Protein 6ZGN (pdb70)

Radius of gyration: 13.47 Å; Cα contacts (8 Å, |Δi|>4): 173; chains: 1; bounding box: 35×27×25 Å

Sequence (101 aa):
DYKLQYYLNDYVYAYFTLPQEGDKQQAQVEHLNSFYNFVPDVVRNPSTLLDSQLVTVEGKVATYKVKYKEMMIEKELVTGFNIPFDEKEGKYYVSGLPWFSA

Nearest PDB structur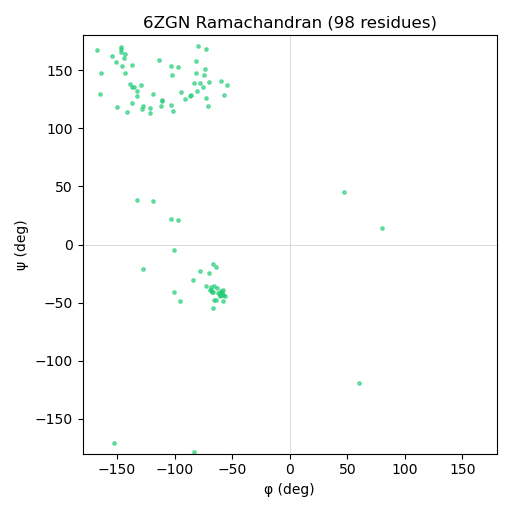es (foldseek):
  6zgn-assembly1_A  TM=1.010E+00  e=5.761E-19  Streptococcus thermophilus
  3kzt-assembly1_B  TM=5.444E-01  e=3.082E-01  Bacteroides thetaiotaomicron VPI-5482
  5kuy-assembly1_G  TM=7.139E-01  e=1.944E+00  synthetic construct
  6d63-assembly5_I  TM=3.353E-01  e=3.471E-01  Pseudomonas sp. ADP
  1kt5-assembly1_A  TM=4.931E-01  e=7.081E-01  Bos taurus

Secondary structure (DSSP, 8-state):
-HHHHHHHHHHHHHHT---SSHHHHHHHHHHHHTTBSS---------EEEEEEEEEEETTEEEEEEEEE----PPEEEEEEEEEEEETTEEEE-S--EEE-

B-factor: mean 37.22, std 15.33, range [16.74, 104.89]

Solvent-accessible surface area: 6685 Å² total; per-residue (Å²): 110,176,113,6,58,163,49,0,67,89,0,0,134,2,34,7,29,13,28,113,83,44,115,119,46,137,65,29,58,115,96,9,30,81,21,19,85,74,131,28,140,199,192,41,82,36,12,57,38,72,65,35,96,41,89,54,60,131,73,117,42,0,29,2,81,0,43,34,73,37,79,187,121,160,118,51,80,18,7,0,11,0,20,16,40,87,113,166,40,149,43,41,0,47,16,96,19,121,103,49,143

Structure (mmCIF, N/CA/C/O backbone):
data_6ZGN
#
_entry.id   6ZGN
#
_cell.length_a   50.162
_cell.length_b   50.162
_cell.length_c   120.883
_cell.angle_alpha   90.000
_cell.angle_beta   90.000
_cell.angle_gamma   90.000
#
_symmetry.space_group_name_H-M   'P 41 21 2'
#
loop_
_entity.id
_entity.type
_entity.pdbx_description
1 polymer 'Putative transfer protein'
2 water water
#
loop_
_atom_site.group_PDB
_atom_site.id
_atom_site.type_symbol
_atom_site.label_atom_id
_atom_site.label_alt_id
_atom_site.label_comp_id
_atom_site.label_asym_id
_atom_site.label_entity_id
_atom_site.label_seq_id
_atom_site.pdbx_PDB_ins_code
_atom_site.Cartn_x
_atom_site.Cartn_y
_atom_site.Cartn_z
_atom_site.occupancy
_atom_site.B_iso_or_equiv
_atom_site.auth_seq_id
_atom_site.auth_comp_id
_atom_site.auth_asym_id
_atom_site.auth_atom_id
_atom_site.pdbx_PDB_model_num
ATOM 1 N N . ASP A 1 29 ? 20.584 3.895 31.816 1.000 42.660 92 ASP A N 1
ATOM 2 C CA . ASP A 1 29 ? 20.643 2.998 30.672 1.000 39.690 92 ASP A CA 1
ATOM 3 C C . ASP A 1 29 ? 19.226 2.650 30.230 1.000 37.380 92 ASP A C 1
ATOM 4 O O . ASP A 1 29 ? 18.423 2.172 31.031 1.000 31.680 92 ASP A O 1
ATOM 13 N N . TYR A 1 30 ? 18.928 2.884 28.948 1.000 29.210 93 TYR A N 1
ATOM 14 C CA . TYR A 1 30 ? 17.565 2.693 28.463 1.000 25.280 93 TYR A CA 1
ATOM 15 C C . TYR A 1 30 ? 17.177 1.218 28.451 1.000 25.450 93 TYR A C 1
ATOM 16 O O . TYR A 1 30 ? 16.031 0.879 28.766 1.000 27.470 93 TYR A O 1
ATOM 34 N N . LYS A 1 31 ? 18.100 0.329 28.067 1.000 21.970 94 LYS A N 1
ATOM 35 C CA . LYS A 1 31 ? 17.757 -1.091 27.998 1.000 23.150 94 LYS A CA 1
ATOM 36 C C . LYS A 1 31 ? 17.366 -1.622 29.373 1.000 23.970 94 LYS A C 1
ATOM 37 O O . LYS A 1 31 ? 16.397 -2.378 29.508 1.000 24.820 94 LYS A O 1
ATOM 56 N N . LEU A 1 32 ? 18.105 -1.218 30.406 1.000 24.310 95 LEU A N 1
ATOM 57 C CA . LEU A 1 32 ? 17.767 -1.615 31.770 1.000 24.090 95 LEU A CA 1
ATOM 58 C C . LEU A 1 32 ? 16.374 -1.136 32.154 1.000 23.580 95 LEU A C 1
ATOM 59 O O . LEU A 1 32 ? 15.601 -1.869 32.787 1.000 23.470 95 LEU A O 1
ATOM 75 N N . GLN A 1 33 ? 16.031 0.094 31.771 1.000 24.930 96 GLN A N 1
ATOM 76 C CA . GLN A 1 33 ? 14.724 0.625 32.133 1.000 24.190 96 GLN A CA 1
ATOM 77 C C . GLN A 1 33 ? 13.611 -0.133 31.434 1.000 23.190 96 GLN A C 1
ATOM 78 O O . GLN A 1 33 ? 12.568 -0.408 32.039 1.000 23.440 96 GLN A O 1
ATOM 92 N N . TYR A 1 34 ? 13.800 -0.467 30.152 1.000 22.330 97 TYR A N 1
ATOM 93 C CA . TYR A 1 34 ? 12.784 -1.257 29.467 1.000 19.840 97 TYR A CA 1
ATOM 94 C C . TYR A 1 34 ? 12.593 -2.585 30.181 1.000 23.740 97 TYR A C 1
ATOM 95 O O . TYR A 1 34 ? 11.460 -3.050 30.356 1.000 20.870 97 TYR A O 1
ATOM 113 N N . TYR A 1 35 ? 13.693 -3.211 30.603 1.000 19.670 98 TYR A N 1
ATOM 114 C CA . TYR A 1 35 ? 13.591 -4.504 31.269 1.000 21.360 98 TYR A CA 1
ATOM 115 C C . TYR A 1 35 ? 12.896 -4.368 32.621 1.000 22.670 98 TYR A C 1
ATOM 116 O O . TYR A 1 35 ? 11.902 -5.049 32.901 1.000 21.920 98 TYR A O 1
ATOM 134 N N . LEU A 1 36 ? 13.404 -3.487 33.480 1.000 20.630 99 LEU A N 1
ATOM 135 C CA . LEU A 1 36 ? 12.852 -3.394 34.828 1.000 23.910 99 LEU A CA 1
ATOM 136 C C . LEU A 1 36 ? 11.445 -2.800 34.837 1.000 23.070 99 LEU A C 1
ATOM 137 O O . LEU A 1 36 ? 10.668 -3.059 35.767 1.000 22.060 99 LEU A O 1
ATOM 153 N N . ASN A 1 37 ? 11.094 -2.007 33.823 1.000 21.200 100 ASN A N 1
ATOM 154 C CA . ASN A 1 37 ? 9.722 -1.513 33.733 1.000 23.380 100 ASN A CA 1
ATOM 155 C C . ASN A 1 37 ? 8.732 -2.671 33.682 1.000 22.320 100 ASN A C 1
ATOM 156 O O . ASN A 1 37 ? 7.665 -2.615 34.307 1.000 24.750 100 ASN A O 1
ATOM 167 N N . ASP A 1 38 ? 9.079 -3.740 32.960 1.000 20.900 101 ASP A N 1
ATOM 168 C CA . ASP A 1 38 ? 8.204 -4.905 32.895 1.000 23.140 101 ASP A CA 1
ATOM 169 C C . ASP A 1 38 ? 8.122 -5.594 34.251 1.000 22.640 101 ASP A C 1
ATOM 170 O O . ASP A 1 38 ? 7.053 -6.073 34.651 1.000 21.740 101 ASP A O 1
ATOM 179 N N . TYR A 1 39 ? 9.257 -5.691 34.949 1.000 19.890 102 TYR A N 1
ATOM 180 C CA . TYR A 1 39 ? 9.266 -6.304 36.270 1.000 17.800 102 TYR A CA 1
ATOM 181 C C . TYR A 1 39 ? 8.425 -5.497 37.247 1.000 19.310 102 TYR A C 1
ATOM 182 O O . TYR A 1 39 ? 7.620 -6.054 38.002 1.000 23.090 102 TYR A O 1
ATOM 200 N N . VAL A 1 40 ? 8.627 -4.179 37.271 1.000 20.200 103 VAL A N 1
ATOM 201 C CA . VAL A 1 40 ? 7.868 -3.331 38.185 1.000 21.680 103 VAL A CA 1
ATOM 202 C C . VAL A 1 40 ? 6.377 -3.429 37.888 1.000 22.550 103 VAL A C 1
ATOM 203 O O . VAL A 1 40 ? 5.548 -3.502 38.804 1.000 21.920 103 VAL A O 1
ATOM 216 N N . TYR A 1 41 ? 6.013 -3.431 36.606 1.000 21.040 104 TYR A N 1
ATOM 217 C CA . TYR A 1 41 ? 4.611 -3.587 36.235 1.000 20.560 104 TYR A CA 1
ATOM 218 C C . TYR A 1 41 ? 4.046 -4.888 36.787 1.000 20.380 104 TYR A C 1
ATOM 219 O O . TYR A 1 41 ? 2.980 -4.903 37.413 1.000 24.660 104 TYR A O 1
ATOM 237 N N . ALA A 1 42 ? 4.767 -5.994 36.583 1.000 23.370 105 ALA A N 1
ATOM 238 C CA . ALA A 1 42 ? 4.300 -7.279 37.092 1.000 24.220 105 ALA A CA 1
ATOM 239 C C . ALA 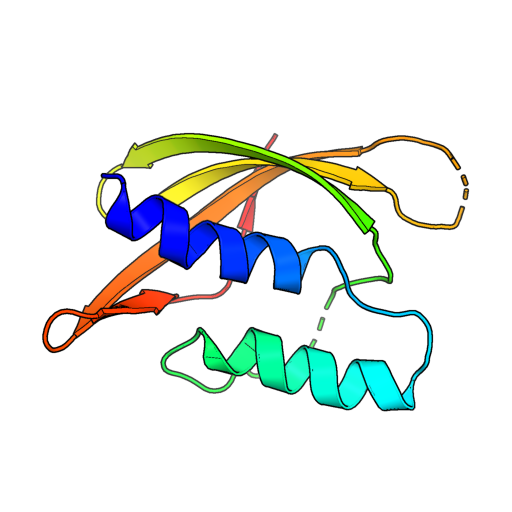A 1 42 ? 4.170 -7.241 38.608 1.000 25.260 105 ALA A C 1
ATOM 240 O O . ALA A 1 42 ? 3.177 -7.713 39.175 1.000 22.280 105 ALA A O 1
ATOM 247 N N . TYR A 1 43 ? 5.164 -6.671 39.286 1.000 20.470 106 TYR A N 1
ATOM 248 C CA . TYR A 1 43 ? 5.149 -6.703 40.741 1.000 21.810 106 TYR A CA 1
ATOM 249 C C . TYR A 1 43 ? 3.911 -6.016 41.293 1.000 22.350 106 TYR A C 1
ATOM 250 O O . TYR A 1 43 ? 3.306 -6.494 42.260 1.000 23.620 106 TYR A O 1
ATOM 268 N N . PHE A 1 44 ? 3.511 -4.900 40.691 1.000 23.760 107 PHE A N 1
ATOM 269 C CA . PHE A 1 44 ? 2.480 -4.048 41.260 1.000 21.400 107 PHE A CA 1
ATOM 270 C C . PHE A 1 44 ? 1.131 -4.208 40.574 1.000 25.510 107 PHE A C 1
ATOM 271 O O . PHE A 1 44 ? 0.278 -3.321 40.683 1.000 26.370 107 PHE A O 1
ATOM 288 N N . THR A 1 45 ? 0.901 -5.335 39.909 1.000 22.030 108 THR A N 1
ATOM 289 C CA . THR A 1 45 ? -0.392 -5.592 39.291 1.000 22.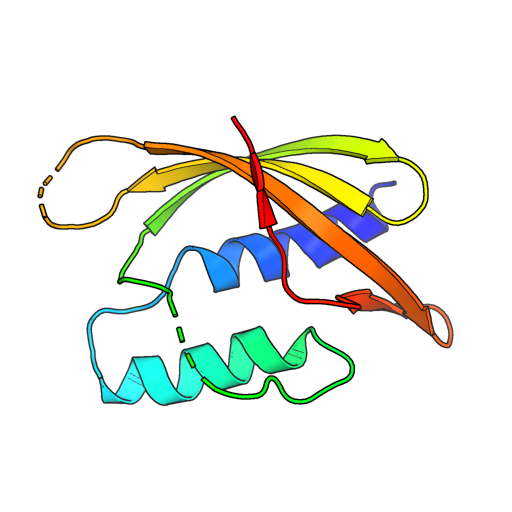010 108 THR A CA 1
ATOM 290 C C . THR A 1 45 ? -0.898 -6.992 39.619 1.000 23.230 108 THR A C 1
ATOM 291 O O . THR A 1 45 ? -1.509 -7.657 38.779 1.000 27.080 108 THR A O 1
ATOM 302 N N . LEU A 1 46 ? -0.685 -7.457 40.845 1.000 23.010 109 LEU A N 1
ATOM 303 C CA . LEU A 1 46 ? -1.282 -8.723 41.254 1.000 20.800 109 LEU A CA 1
ATOM 304 C C . LEU A 1 46 ? -2.799 -8.641 41.088 1.000 21.420 109 LEU A C 1
ATOM 305 O O . LEU A 1 46 ? -3.417 -7.682 41.569 1.000 22.970 109 LEU A O 1
ATOM 321 N N . PRO A 1 47 ? -3.431 -9.601 40.418 1.000 22.070 110 PRO A N 1
ATOM 322 C CA . PRO A 1 47 ? -4.885 -9.546 40.224 1.000 24.230 110 PRO A CA 1
ATOM 323 C C . PRO A 1 47 ? -5.636 -10.021 41.463 1.000 23.200 110 PRO A C 1
ATOM 324 O O . PRO A 1 47 ? -5.063 -10.547 42.414 1.000 22.400 110 PRO A O 1
ATOM 335 N N . GLN A 1 48 ? -6.954 -9.815 41.431 1.000 24.930 111 GLN A N 1
ATOM 336 C CA . GLN A 1 48 ? -7.791 -10.258 42.542 1.000 23.470 111 GLN A CA 1
ATOM 337 C C . GLN A 1 48 ? -8.178 -11.723 42.396 1.000 23.880 111 GLN A C 1
ATOM 338 O O . GLN A 1 48 ? -8.370 -12.419 43.404 1.000 23.360 111 GLN A O 1
ATOM 352 N N . GLU A 1 49 ? -8.294 -12.202 41.161 1.000 24.680 112 GLU A N 1
ATOM 353 C CA . GLU A 1 49 ? -8.766 -13.558 40.917 1.000 23.020 112 GLU A CA 1
ATOM 354 C C . GLU A 1 49 ? -7.698 -14.574 41.296 1.000 25.270 112 GLU A C 1
ATOM 355 O O . GLU A 1 49 ? -6.568 -14.519 40.801 1.000 24.180 112 GLU A O 1
ATOM 367 N N . GLY A 1 50 ? -8.075 -15.522 42.156 1.000 22.280 113 GLY A N 1
ATOM 368 C CA . GLY A 1 50 ? -7.106 -16.477 42.665 1.000 21.520 113 GLY A CA 1
ATOM 369 C C . GLY A 1 50 ? -6.436 -17.285 41.571 1.000 23.320 113 GLY A C 1
ATOM 370 O O . GLY A 1 50 ? -5.232 -17.553 41.638 1.000 24.290 113 GLY A O 1
ATOM 374 N N . ASP A 1 51 ? -7.198 -17.707 40.559 1.000 23.990 114 ASP A N 1
ATOM 375 C CA . ASP A 1 51 ? -6.582 -18.528 39.520 1.000 25.510 114 ASP A CA 1
ATOM 376 C C . ASP A 1 51 ? -5.588 -17.709 38.700 1.000 27.980 114 ASP A C 1
ATOM 377 O O . ASP A 1 51 ? -4.500 -18.198 38.367 1.000 29.410 114 ASP A O 1
ATOM 386 N N . LYS A 1 52 ? -5.916 -16.449 38.406 1.000 22.810 115 LYS A N 1
ATOM 387 C CA . LYS A 1 52 ? -4.964 -15.587 37.711 1.000 22.580 115 LYS A CA 1
ATOM 388 C C . LYS A 1 52 ? -3.747 -15.305 38.582 1.000 24.820 115 LYS A C 1
ATOM 389 O O . LYS A 1 52 ? -2.618 -15.228 38.082 1.000 21.090 115 LYS A O 1
ATOM 408 N N . GLN A 1 53 ? -3.956 -15.172 39.896 1.000 21.720 116 GLN A N 1
ATOM 409 C CA . GLN A 1 53 ? -2.843 -14.894 40.800 1.000 20.900 116 GLN A CA 1
ATOM 410 C C . GLN A 1 53 ? -1.762 -15.966 40.706 1.000 22.760 116 GLN A C 1
ATOM 411 O O . GLN A 1 53 ? -0.562 -15.658 40.725 1.000 24.930 116 GLN A O 1
ATOM 425 N N . GLN A 1 54 ? -2.162 -17.239 40.664 1.000 23.080 117 GLN A N 1
ATOM 426 C CA . GLN A 1 54 ? -1.173 -18.310 40.617 1.000 25.530 117 GLN A CA 1
ATOM 427 C C . GLN A 1 54 ? -0.265 -18.147 39.410 1.000 27.970 117 GLN A C 1
ATOM 428 O O . GLN A 1 54 ? 0.961 -18.279 39.516 1.000 26.160 117 GLN A O 1
ATOM 442 N N . ALA A 1 55 ? -0.857 -17.815 38.262 1.000 22.690 118 ALA A N 1
ATOM 443 C CA . ALA A 1 55 ? -0.084 -17.635 37.037 1.000 23.070 118 ALA A CA 1
ATOM 444 C C . ALA A 1 55 ? 0.725 -16.345 37.076 1.000 22.070 118 ALA A C 1
ATOM 445 O O . ALA A 1 55 ? 1.845 -16.289 36.548 1.000 23.100 118 ALA A O 1
ATOM 452 N N . GLN A 1 56 ? 0.173 -15.292 37.677 1.000 20.880 119 GLN A N 1
ATOM 453 C CA . GLN A 1 56 ? 0.878 -14.017 37.710 1.000 19.540 119 GLN A CA 1
ATOM 454 C C . GLN A 1 56 ? 2.114 -14.101 38.594 1.000 22.450 119 GLN A C 1
ATOM 455 O O . GLN A 1 56 ? 3.138 -13.474 38.301 1.000 21.660 119 GLN A O 1
ATOM 469 N N . VAL A 1 57 ? 2.024 -14.847 39.696 1.000 22.610 120 VAL A N 1
ATOM 470 C CA . VAL A 1 57 ? 3.194 -15.096 40.527 1.000 21.480 120 VAL A CA 1
ATOM 471 C C . VAL A 1 57 ? 4.265 -15.815 39.720 1.000 20.120 120 VAL A C 1
ATOM 472 O O . VAL A 1 57 ? 5.453 -15.475 39.792 1.000 23.720 120 VAL A O 1
ATOM 485 N N . GLU A 1 58 ? 3.860 -16.815 38.933 1.000 21.010 121 GLU A N 1
ATOM 486 C CA . GLU A 1 58 ? 4.823 -17.525 38.099 1.000 21.750 121 GLU A CA 1
ATOM 487 C C . GLU A 1 58 ? 5.451 -16.587 37.076 1.000 21.120 121 GLU A C 1
ATOM 488 O O . GLU A 1 58 ? 6.649 -16.689 36.778 1.000 21.680 121 GLU A O 1
ATOM 500 N N . HIS A 1 59 ? 4.661 -15.653 36.539 1.000 21.060 122 HIS A N 1
ATOM 501 C CA . HIS A 1 59 ? 5.204 -14.688 35.588 1.000 21.840 122 HIS A CA 1
ATOM 502 C C . HIS A 1 59 ? 6.214 -13.765 36.258 1.000 22.410 122 HIS A C 1
ATOM 503 O O . HIS A 1 59 ? 7.312 -13.533 35.734 1.000 19.210 122 HIS A O 1
ATOM 518 N N . LEU A 1 60 ? 5.855 -13.213 37.417 1.000 19.210 123 LEU A N 1
ATOM 519 C CA . LEU A 1 60 ? 6.811 -12.392 38.149 1.000 18.000 123 LEU A CA 1
ATOM 520 C C . LEU A 1 60 ? 8.089 -13.177 38.425 1.000 20.360 123 LEU A C 1
ATOM 521 O O . LEU A 1 60 ? 9.200 -12.655 38.266 1.000 19.540 123 LEU A O 1
ATOM 537 N N . ASN A 1 61 ? 7.948 -14.431 38.851 1.000 20.510 124 ASN A N 1
ATOM 538 C CA . ASN A 1 61 ? 9.117 -15.239 39.176 1.000 24.700 124 ASN A CA 1
ATOM 539 C C . ASN A 1 61 ? 9.998 -15.502 37.963 1.000 24.460 124 ASN A C 1
ATOM 540 O O . ASN A 1 61 ? 11.180 -15.826 38.130 1.000 25.020 124 ASN A O 1
ATOM 551 N N . SER A 1 62 ? 9.460 -15.356 36.751 1.000 21.300 125 SER A N 1
ATOM 552 C CA . SER A 1 62 ? 10.260 -15.594 35.556 1.000 20.610 125 SER A CA 1
ATOM 553 C C . SER A 1 62 ? 11.372 -14.565 35.397 1.000 20.570 125 SER A C 1
ATOM 554 O O . SER A 1 62 ? 12.322 -14.809 34.646 1.000 23.740 125 SER A O 1
ATOM 562 N N . PHE A 1 63 ? 11.284 -13.431 36.098 1.000 20.660 126 PHE A N 1
ATOM 563 C CA . PHE A 1 63 ? 12.326 -12.412 36.018 1.000 21.380 126 PHE A CA 1
ATOM 564 C C . PHE A 1 63 ? 13.551 -12.765 36.854 1.000 24.630 126 PHE A C 1
ATOM 565 O O . PHE A 1 63 ? 14.649 -12.281 36.548 1.000 22.510 126 PHE A O 1
ATOM 582 N N . TYR A 1 64 ? 13.391 -13.615 37.871 1.000 18.820 127 TYR A N 1
ATOM 583 C CA . TYR A 1 64 ? 14.509 -14.034 38.706 1.000 20.920 127 TYR A CA 1
ATOM 584 C C . TYR A 1 64 ? 15.294 -15.148 38.015 1.000 24.270 127 TYR A C 1
ATOM 585 O O . TYR A 1 64 ? 14.776 -15.866 37.158 1.000 25.470 127 TYR A O 1
ATOM 603 N N . ASN A 1 65 ? 16.559 -15.310 38.413 1.000 23.390 128 ASN A N 1
ATOM 604 C CA . ASN A 1 65 ? 17.340 -16.472 38.000 1.000 22.300 128 ASN A CA 1
ATOM 605 C C . ASN A 1 65 ? 17.328 -17.568 39.060 1.000 27.990 128 ASN A C 1
ATOM 606 O O . ASN A 1 65 ? 18.204 -18.442 39.066 1.000 27.330 128 ASN A O 1
ATOM 617 N N . PHE A 1 66 ? 16.337 -17.531 39.946 1.000 24.270 129 PHE A N 1
ATOM 618 C CA . PHE A 1 66 ? 16.115 -18.548 40.958 1.000 25.920 129 PHE A CA 1
ATOM 619 C C . PHE A 1 66 ? 14.613 -18.647 41.169 1.000 31.370 129 PHE A C 1
ATOM 620 O O . PHE A 1 66 ? 13.852 -17.795 40.711 1.000 26.500 129 PHE A O 1
ATOM 637 N N . VAL A 1 67 ? 14.183 -19.687 41.879 1.000 28.040 130 VAL A N 1
ATOM 638 C CA . VAL A 1 67 ? 12.773 -19.884 42.212 1.000 30.090 130 VAL A CA 1
ATOM 639 C C . VAL A 1 67 ? 12.572 -19.437 43.650 1.000 30.510 130 VAL A C 1
ATOM 640 O O . VAL A 1 67 ? 13.128 -20.064 44.568 1.000 35.580 130 VAL A O 1
ATOM 653 N N . PRO A 1 68 ? 11.802 -18.377 43.919 1.000 28.210 131 PRO A N 1
ATOM 654 C CA . PRO A 1 68 ? 11.671 -17.902 45.301 1.000 28.300 131 PRO A CA 1
ATOM 655 C C . PRO A 1 68 ? 11.106 -18.972 46.227 1.000 43.070 131 PRO A C 1
ATOM 656 O O . PRO A 1 68 ? 10.247 -19.765 45.838 1.000 35.050 131 PRO A O 1
ATOM 667 N N . ASP A 1 69 ? 11.661 -19.017 47.442 1.000 32.670 132 ASP A N 1
ATOM 668 C CA . ASP A 1 69 ? 11.109 -19.793 48.547 1.000 39.170 132 ASP A CA 1
ATOM 669 C C . ASP A 1 69 ? 9.972 -19.033 49.197 1.000 43.980 132 ASP A C 1
ATOM 670 O O . ASP A 1 69 ? 10.132 -17.859 49.526 1.000 49.200 132 ASP A O 1
ATOM 679 N N . VAL A 1 70 ? 8.842 -19.701 49.422 1.000 48.200 133 VAL A N 1
ATOM 680 C CA . VAL A 1 70 ? 7.766 -19.088 50.202 1.000 57.870 133 VAL A CA 1
ATOM 681 C C . VAL A 1 70 ? 8.068 -19.296 51.685 1.000 54.820 133 VAL A C 1
ATOM 682 O O . VAL A 1 70 ? 8.437 -18.364 52.399 1.000 61.640 133 VAL A O 1
ATOM 695 N N . VAL A 1 76 ? 4.796 -10.345 51.125 1.000 47.270 139 VAL A N 1
ATOM 696 C CA . VAL A 1 76 ? 3.711 -10.997 50.394 1.000 31.310 139 VAL A CA 1
ATOM 697 C C . VAL A 1 76 ? 2.920 -9.924 49.650 1.000 30.310 139 VAL A C 1
ATOM 698 O O . VAL A 1 76 ? 2.515 -8.926 50.254 1.000 32.940 139 VAL A O 1
ATOM 711 N N . ARG A 1 77 ? 2.684 -10.120 48.354 1.000 28.790 140 ARG A N 1
ATOM 712 C CA . ARG A 1 77 ? 2.003 -9.111 47.554 1.000 23.870 140 ARG A CA 1
ATOM 713 C C . ARG A 1 77 ? 0.490 -9.191 47.734 1.000 25.440 140 ARG A C 1
ATOM 714 O O . ARG A 1 77 ? -0.074 -10.266 47.956 1.000 24.180 140 ARG A O 1
ATOM 735 N N . ASN A 1 78 ? -0.159 -8.030 47.655 1.000 22.910 141 ASN A N 1
ATOM 736 C CA . ASN A 1 78 ? -1.608 -7.886 47.678 1.000 24.660 141 ASN A CA 1
ATOM 737 C C . ASN A 1 78 ? -2.086 -7.374 46.325 1.000 25.860 141 ASN A C 1
ATOM 738 O O . ASN A 1 78 ? -1.306 -6.781 45.571 1.000 25.140 141 ASN A O 1
ATOM 749 N N . PRO A 1 79 ? -3.361 -7.572 45.986 1.000 23.580 142 PRO A N 1
ATOM 750 C CA . PRO A 1 79 ? -3.863 -7.058 44.701 1.000 21.480 142 PRO A CA 1
ATOM 751 C C . PRO A 1 79 ? -3.598 -5.565 44.574 1.000 24.400 142 PRO A C 1
ATOM 752 O O . PRO A 1 79 ? -3.781 -4.800 45.524 1.000 25.380 142 PRO A O 1
ATOM 763 N N . SER A 1 80 ? -3.152 -5.150 43.388 1.000 24.500 143 SER A N 1
ATOM 764 C CA . SER A 1 80 ? -2.674 -3.789 43.208 1.000 23.810 143 SER A CA 1
ATOM 765 C C . SER A 1 80 ? -2.826 -3.358 41.759 1.000 26.300 143 SER A C 1
ATOM 766 O O . SER A 1 80 ? -2.965 -4.178 40.850 1.000 25.160 143 SER A O 1
ATOM 774 N N . THR A 1 81 ? -2.779 -2.047 41.565 1.000 28.690 144 THR A N 1
ATOM 775 C CA . THR A 1 81 ? -2.688 -1.440 40.250 1.000 31.660 144 THR A CA 1
ATOM 776 C C . THR A 1 81 ? -1.540 -0.443 40.278 1.000 28.510 144 THR A C 1
ATOM 777 O O . THR A 1 81 ? -1.384 0.302 41.251 1.000 33.080 144 THR A O 1
ATOM 788 N N . LEU A 1 82 ? -0.740 -0.436 39.213 1.000 31.560 145 LEU A N 1
ATOM 789 C CA . LEU A 1 82 ? 0.377 0.487 39.089 1.000 27.230 145 LEU A CA 1
ATOM 790 C C . LEU A 1 82 ? -0.121 1.799 38.501 1.000 28.160 145 LEU A C 1
ATOM 791 O O . LEU A 1 82 ? -0.782 1.808 37.458 1.000 31.550 145 LEU A O 1
ATOM 807 N N . LEU A 1 83 ? 0.202 2.900 39.170 1.000 33.090 146 LEU A N 1
ATOM 808 C CA . LEU A 1 83 ? -0.168 4.228 38.708 1.000 32.780 146 LEU A CA 1
ATOM 809 C C . LEU A 1 83 ? 0.975 4.945 38.012 1.000 37.900 146 LEU A C 1
ATOM 810 O O . LEU A 1 83 ? 0.757 5.603 36.990 1.000 39.870 146 LEU A O 1
ATOM 826 N N . ASP A 1 84 ? 2.186 4.830 38.546 1.000 34.560 147 ASP A N 1
ATOM 827 C CA . ASP A 1 84 ? 3.338 5.480 37.947 1.000 36.390 147 ASP A CA 1
ATOM 828 C C . ASP A 1 84 ? 4.598 4.853 38.512 1.000 34.650 147 ASP A C 1
ATOM 829 O O . ASP A 1 84 ? 4.629 4.426 39.668 1.000 31.710 147 ASP A O 1
ATOM 838 N N . SER A 1 85 ? 5.633 4.799 37.681 1.000 34.790 148 SER A N 1
ATOM 839 C CA . SER A 1 85 ? 6.943 4.359 38.127 1.000 34.410 148 SER A CA 1
ATOM 840 C C . SER A 1 85 ? 8.010 5.184 37.427 1.000 37.590 148 SER A C 1
ATOM 841 O O . SER A 1 85 ? 7.851 5.596 36.274 1.000 37.790 148 SER A O 1
ATOM 849 N N . GLN A 1 86 ? 9.111 5.397 38.140 1.000 36.160 149 GLN A N 1
ATOM 850 C CA . GLN A 1 86 ? 10.166 6.310 37.715 1.000 37.150 149 GLN A CA 1
ATOM 851 C C . GLN A 1 86 ? 11.470 5.768 38.271 1.000 36.520 149 GLN A C 1
ATOM 852 O O . GLN A 1 86 ? 11.609 5.620 39.489 1.000 37.450 149 GLN A O 1
ATOM 866 N N . LEU A 1 87 ? 12.395 5.414 37.382 1.000 37.560 150 LEU A N 1
ATOM 867 C CA . LEU A 1 87 ? 13.719 5.009 37.828 1.000 38.310 150 LEU A CA 1
ATOM 868 C C . LEU A 1 87 ? 14.436 6.244 38.348 1.000 44.970 150 LEU A C 1
ATOM 869 O O . LEU A 1 87 ? 14.635 7.212 37.608 1.000 50.400 150 LEU A O 1
ATOM 885 N N . VAL A 1 88 ? 14.813 6.221 39.618 1.000 39.210 151 VAL A N 1
ATOM 886 C CA . VAL A 1 88 ? 15.432 7.369 40.263 1.000 42.810 151 VAL A CA 1
ATOM 887 C C . VAL A 1 88 ? 16.950 7.272 40.239 1.000 50.200 151 VAL A C 1
ATOM 888 O O . VAL A 1 88 ? 17.633 8.231 39.881 1.000 50.780 151 VAL A O 1
ATOM 901 N N . THR A 1 89 ? 17.503 6.128 40.627 1.000 42.790 152 THR A N 1
ATOM 902 C CA . THR A 1 89 ? 18.950 5.987 40.643 1.000 43.150 152 THR A CA 1
ATOM 903 C C . THR A 1 89 ? 19.328 4.534 40.400 1.000 40.140 152 THR A C 1
ATOM 904 O O . THR A 1 89 ? 18.538 3.616 40.633 1.000 36.720 152 THR A O 1
ATOM 915 N N . VAL A 1 90 ? 20.553 4.339 39.922 1.000 36.800 153 VAL A N 1
ATOM 916 C CA . VAL A 1 90 ? 21.168 3.022 39.829 1.000 33.940 153 VAL A CA 1
ATOM 917 C C . VAL A 1 90 ? 22.530 3.121 40.496 1.000 42.120 153 VAL A C 1
ATOM 918 O O . VAL A 1 90 ? 23.381 3.903 40.056 1.000 45.710 153 VAL A O 1
ATOM 931 N N . GLU A 1 91 ? 22.719 2.373 41.578 1.000 37.670 154 GLU A N 1
ATOM 932 C CA . GLU A 1 91 ? 23.984 2.353 42.301 1.000 45.740 154 GLU A CA 1
ATOM 933 C C . GLU A 1 91 ? 24.517 0.930 42.322 1.000 41.120 154 GLU A C 1
ATOM 934 O O . GLU A 1 91 ? 23.886 0.036 42.896 1.000 34.320 154 GLU A O 1
ATOM 946 N N . GLY A 1 92 ? 25.682 0.728 41.713 1.000 40.590 155 GLY A N 1
ATOM 947 C CA . GLY A 1 92 ? 26.181 -0.619 41.508 1.000 45.420 155 GLY A CA 1
ATOM 948 C C . GLY A 1 92 ? 25.189 -1.396 40.672 1.000 41.190 155 GLY A C 1
ATOM 949 O O . GLY A 1 92 ? 24.863 -1.025 39.536 1.000 43.520 155 GLY A O 1
ATOM 953 N N . LYS A 1 93 ? 24.665 -2.470 41.254 1.000 28.550 156 LYS A N 1
ATOM 954 C CA . LYS A 1 93 ? 23.708 -3.341 40.585 1.000 29.400 156 LYS A CA 1
ATOM 955 C C . LYS A 1 93 ? 22.374 -3.358 41.328 1.000 27.700 156 LYS A C 1
ATOM 956 O O . LYS A 1 93 ? 21.719 -4.397 41.437 1.000 29.510 156 LYS A O 1
ATOM 975 N N . VAL A 1 94 ? 21.978 -2.203 41.856 1.000 28.120 157 VAL A N 1
ATOM 976 C CA . VAL A 1 94 ? 20.680 -2.016 42.489 1.000 26.170 157 VAL A CA 1
ATOM 977 C C . VAL A 1 94 ? 20.023 -0.800 41.852 1.000 31.460 157 VAL A C 1
ATOM 978 O O . VAL A 1 94 ? 20.566 0.309 41.909 1.000 31.720 157 VAL A O 1
ATOM 991 N N . ALA A 1 95 ? 18.863 -1.014 41.236 1.000 29.080 158 ALA A N 1
ATOM 992 C CA . ALA A 1 95 ? 18.041 0.043 40.669 1.000 25.280 158 ALA A CA 1
ATOM 993 C C . ALA A 1 95 ? 16.994 0.453 41.696 1.000 25.740 158 ALA A C 1
ATOM 994 O O . ALA A 1 95 ? 16.329 -0.402 42.286 1.000 29.010 158 ALA A O 1
ATOM 1001 N N . THR A 1 96 ? 16.869 1.753 41.925 1.000 27.460 159 THR A N 1
ATOM 1002 C CA . THR A 1 96 ? 15.887 2.279 42.860 1.000 30.540 159 THR A CA 1
AT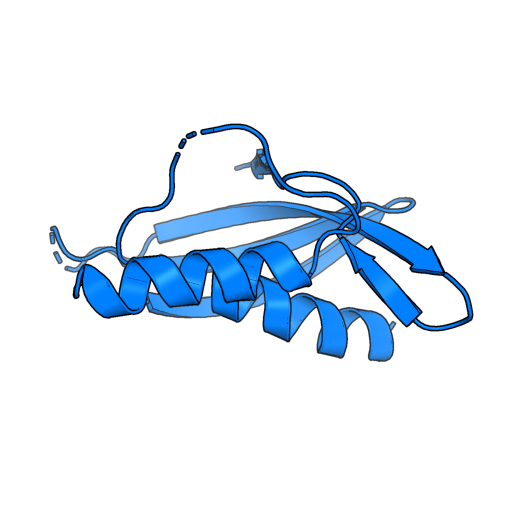OM 1003 C C . THR A 1 96 ? 14.826 3.038 42.077 1.000 30.650 159 THR A C 1
ATOM 1004 O O . THR A 1 96 ? 15.131 4.027 41.399 1.000 30.340 159 THR A O 1
ATOM 1015 N N . TYR A 1 97 ? 13.586 2.571 42.178 1.000 28.300 160 TYR A N 1
ATOM 1016 C CA . TYR A 1 97 ? 12.430 3.203 41.564 1.000 31.260 160 TYR A CA 1
ATOM 1017 C C . TYR A 1 97 ? 11.632 3.956 42.627 1.000 32.410 160 TYR A C 1
ATOM 1018 O O . TYR A 1 97 ? 11.671 3.635 43.819 1.000 28.470 160 TYR A O 1
ATOM 1036 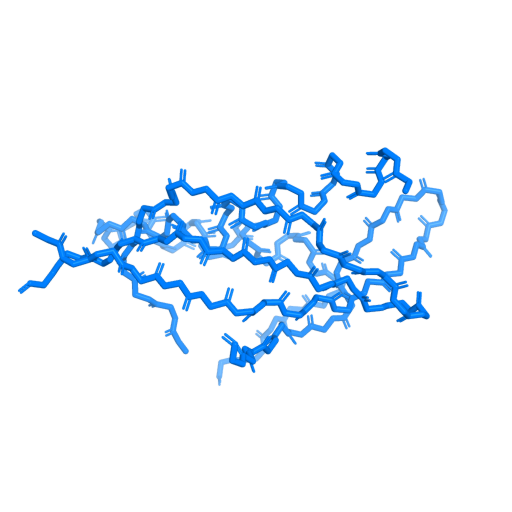N N . LYS A 1 98 ? 10.912 4.979 42.176 1.000 34.260 161 LYS A N 1
ATOM 1037 C CA . LYS A 1 98 ? 9.813 5.576 42.928 1.000 35.980 161 LYS A CA 1
ATOM 1038 C C . LYS A 1 98 ? 8.531 5.058 42.291 1.000 30.940 161 LYS A C 1
ATOM 1039 O O . LYS A 1 98 ? 8.314 5.252 41.090 1.000 33.290 161 LYS A O 1
ATOM 1058 N N . VAL A 1 99 ? 7.707 4.365 43.074 1.000 31.000 162 VAL A N 1
ATOM 1059 C CA . VAL A 1 99 ? 6.524 3.685 42.559 1.000 30.000 162 VAL A CA 1
ATOM 1060 C C . VAL A 1 99 ? 5.289 4.262 43.226 1.000 28.820 162 VAL A C 1
ATOM 1061 O O . VAL A 1 99 ? 5.234 4.374 44.456 1.000 32.150 162 VAL A O 1
ATOM 1074 N N . LYS A 1 100 ? 4.307 4.633 42.412 1.000 33.710 163 LYS A N 1
ATOM 1075 C CA . LYS A 1 100 ? 2.990 5.046 42.873 1.000 31.560 163 LYS A CA 1
ATOM 1076 C C . LYS A 1 100 ? 1.997 3.974 42.452 1.000 29.420 163 LYS A C 1
ATOM 1077 O O . LYS A 1 100 ? 1.932 3.609 41.273 1.000 29.800 163 LYS A O 1
ATOM 1096 N N . TYR A 1 101 ? 1.263 3.439 43.424 1.000 33.940 164 TYR A N 1
ATOM 1097 C CA . TYR A 1 101 ? 0.352 2.332 43.180 1.000 32.560 164 TYR A CA 1
ATOM 1098 C C . TYR A 1 101 ? -0.846 2.494 44.101 1.000 31.810 164 TYR A C 1
ATOM 1099 O O . TYR A 1 101 ? -0.848 3.332 45.006 1.000 38.520 164 TYR A O 1
ATOM 1117 N N . LYS A 1 102 ? -1.876 1.686 43.865 1.000 36.700 165 LYS A N 1
ATOM 1118 C CA . LYS A 1 102 ? -3.029 1.680 44.748 1.000 39.730 165 LYS A CA 1
ATOM 1119 C C . LYS A 1 102 ? -3.468 0.250 44.999 1.000 40.510 165 LYS A C 1
ATOM 1120 O O . LYS A 1 102 ? -3.508 -0.574 44.082 1.000 36.320 165 LYS A O 1
ATOM 1139 N N . GLU A 1 103 ? -3.757 -0.038 46.260 1.000 39.970 166 GLU A N 1
ATOM 1140 C CA . GLU A 1 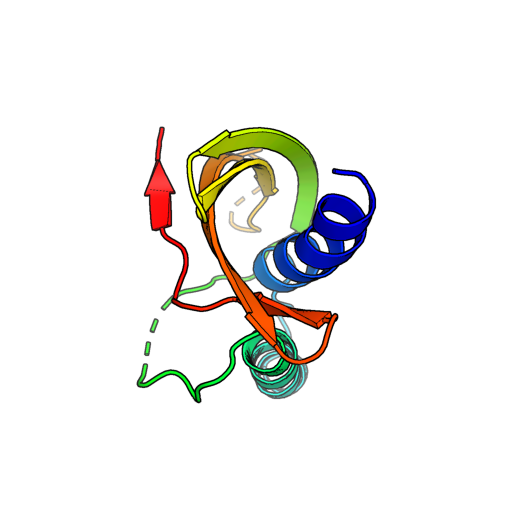103 ? -4.453 -1.248 46.642 1.000 40.740 166 GLU A CA 1
ATOM 1141 C C . GLU A 1 103 ? -5.941 -0.995 46.461 1.000 53.110 166 GLU A C 1
ATOM 1142 O O . GLU A 1 103 ? -6.358 0.071 45.998 1.000 54.920 166 GLU A O 1
ATOM 1154 N N . MET A 1 104 ? -6.759 -1.983 46.796 1.000 42.380 167 MET A N 1
ATOM 1155 C CA A MET A 1 104 ? -8.213 -1.842 46.770 0.450 49.020 167 MET A CA 1
ATOM 1156 C CA B MET A 1 104 ? -8.205 -1.807 46.794 0.550 49.020 167 MET A CA 1
ATOM 1157 C C . MET A 1 104 ? -8.739 -2.213 48.161 1.000 46.370 167 MET A C 1
ATOM 1158 O O . MET A 1 104 ? -9.161 -3.349 48.387 1.000 40.350 167 MET A O 1
ATOM 1185 N N . ILE A 1 105 ? -8.714 -1.260 49.085 1.000 44.710 168 ILE A N 1
ATOM 1186 C CA . ILE A 1 105 ? -9.187 -1.505 50.444 1.000 51.450 168 ILE A CA 1
ATOM 1187 C C . ILE A 1 105 ? -10.202 -0.427 50.808 1.000 54.740 168 ILE A C 1
ATOM 1188 O O . ILE A 1 105 ? -10.852 -0.491 51.852 1.000 53.610 168 ILE A O 1
ATOM 1204 N N . GLU A 1 113 ? -9.974 5.790 46.973 1.000 74.410 176 GLU A N 1
ATOM 1205 C CA . GLU A 1 113 ? -8.849 4.861 47.024 1.000 69.860 176 GLU A CA 1
ATOM 1206 C C . GLU A 1 113 ? -7.547 5.636 47.189 1.000 67.670 176 GLU A C 1
ATOM 1207 O O . GLU A 1 113 ? -7.214 6.487 46.362 1.000 66.220 176 GLU A O 1
ATOM 1219 N N . LYS A 1 114 ? -6.817 5.345 48.263 1.000 62.900 177 LYS A N 1
ATOM 1220 C CA . LYS A 1 114 ? -5.600 6.087 48.547 1.000 58.600 177 LYS A CA 1
ATOM 1221 C C . LYS A 1 114 ? -4.484 5.655 47.609 1.000 59.830 177 LYS A C 1
ATOM 1222 O O . LYS A 1 114 ? -4.277 4.463 47.361 1.000 47.400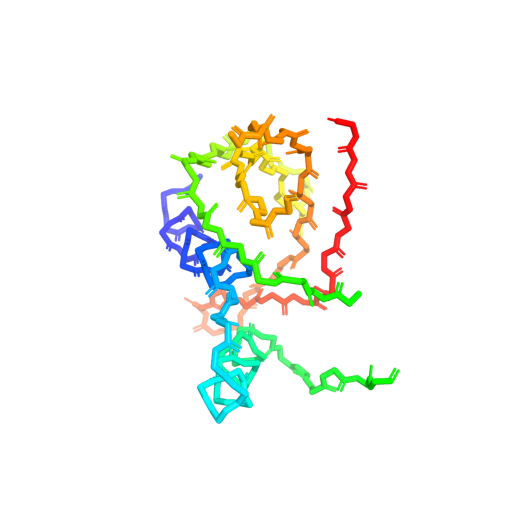 177 LYS A O 1
ATOM 1241 N N . GLU A 1 115 ? -3.768 6.638 47.082 1.000 54.700 178 GLU A N 1
ATOM 1242 C CA . GLU A 1 115 ? -2.580 6.382 46.289 1.000 46.940 178 GLU A CA 1
ATOM 1243 C C . GLU A 1 115 ? -1.373 6.251 47.205 1.000 50.660 178 GLU A C 1
ATOM 124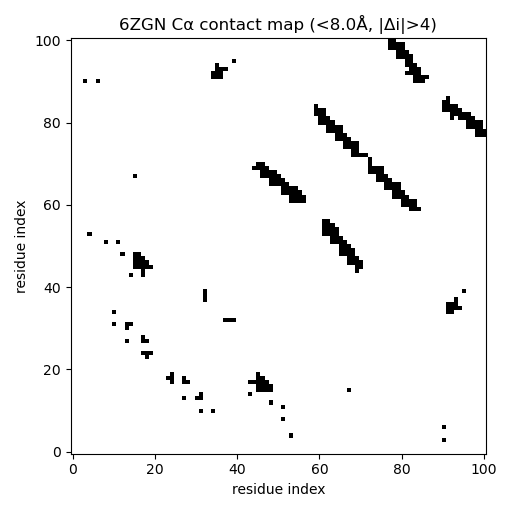4 O O . GLU A 1 115 ? -1.110 7.135 48.027 1.000 55.390 178 GLU A O 1
ATOM 1256 N N . LEU A 1 116 ? -0.640 5.156 47.048 1.000 39.440 179 LEU A N 1
ATOM 1257 C CA . LEU A 1 116 ? 0.543 4.859 47.837 1.000 38.180 179 LEU A CA 1
ATOM 1258 C C . LEU A 1 116 ? 1.780 5.173 47.008 1.000 39.890 179 LEU A C 1
ATOM 1259 O O . LEU A 1 116 ? 1.776 5.033 45.784 1.000 38.460 179 LEU A O 1
ATOM 1275 N N . VAL A 1 117 ? 2.831 5.636 47.678 1.000 40.330 180 VAL A N 1
ATOM 1276 C CA . VAL A 1 117 ? 4.098 5.922 47.014 1.000 38.940 180 VAL A CA 1
ATOM 1277 C C . VAL A 1 117 ? 5.219 5.304 47.832 1.000 44.360 180 VAL A C 1
ATOM 1278 O O . VAL A 1 117 ? 5.281 5.495 49.050 1.000 39.670 180 VAL A O 1
ATOM 1291 N N . THR A 1 118 ? 6.118 4.583 47.165 1.000 32.940 181 THR A N 1
ATOM 1292 C CA . THR A 1 118 ? 7.231 3.974 47.872 1.000 30.860 181 THR A CA 1
ATOM 1293 C C . THR A 1 118 ? 8.476 3.961 47.000 1.000 29.990 181 THR A C 1
ATOM 1294 O O . THR A 1 118 ? 8.399 3.968 45.767 1.000 31.330 181 THR A O 1
ATOM 1305 N N . GLY A 1 119 ? 9.625 3.952 47.669 1.000 31.860 182 GLY A N 1
ATOM 1306 C CA . GLY A 1 119 ? 10.838 3.502 47.026 1.000 31.590 182 GLY A CA 1
ATOM 1307 C C . GLY A 1 119 ? 10.839 1.992 46.883 1.000 29.030 182 GLY A C 1
ATOM 1308 O O . GLY A 1 119 ? 10.310 1.262 47.721 1.000 28.800 182 GLY A O 1
ATOM 1312 N N . PHE A 1 120 ? 11.436 1.524 45.789 1.000 27.210 183 PHE A N 1
ATOM 1313 C CA . PHE A 1 120 ? 11.396 0.122 45.387 1.000 25.400 183 PHE A CA 1
ATOM 1314 C C . PHE A 1 120 ? 12.770 -0.208 44.827 1.000 23.720 183 PHE A C 1
ATOM 1315 O O . PHE A 1 120 ? 13.176 0.349 43.803 1.000 25.960 183 PHE A O 1
ATOM 1332 N N . ASN A 1 121 ? 13.491 -1.088 45.509 1.000 23.780 184 ASN A N 1
ATOM 1333 C CA . ASN A 1 121 ? 14.895 -1.347 45.215 1.000 23.900 184 ASN A CA 1
ATOM 1334 C C . ASN A 1 121 ? 15.044 -2.743 44.628 1.000 23.510 184 ASN A C 1
ATOM 1335 O O . ASN A 1 121 ? 14.651 -3.729 45.257 1.000 22.890 184 ASN A O 1
ATOM 1346 N N . ILE A 1 122 ? 15.635 -2.819 43.440 1.000 24.770 185 ILE A N 1
ATOM 1347 C CA . ILE A 1 122 ? 15.698 -4.046 42.658 1.000 21.610 185 ILE A CA 1
ATOM 1348 C C . ILE A 1 122 ? 17.154 -4.393 42.391 1.000 24.630 185 ILE A C 1
ATOM 1349 O O . ILE A 1 122 ? 17.830 -3.689 41.629 1.000 23.350 185 ILE A O 1
ATOM 1365 N N . PRO A 1 123 ? 17.681 -5.491 42.939 1.000 22.800 186 PRO A N 1
ATOM 1366 C CA . PRO A 1 123 ? 19.011 -5.954 42.533 1.000 21.670 186 PRO A CA 1
ATOM 1367 C C . PRO A 1 123 ? 18.932 -6.676 41.195 1.000 23.340 186 PRO A C 1
ATOM 1368 O O . PRO A 1 123 ? 18.009 -7.452 40.939 1.000 23.430 186 PRO A O 1
ATOM 1379 N N . PHE A 1 124 ? 19.913 -6.413 40.337 1.000 21.460 187 PHE A N 1
ATOM 1380 C CA . PHE A 1 124 ? 19.892 -6.996 39.007 1.000 20.330 187 PHE A CA 1
ATOM 1381 C C . PHE A 1 124 ? 21.300 -7.363 38.574 1.000 27.460 187 PHE A C 1
ATOM 1382 O O . PHE A 1 124 ? 22.290 -6.910 39.151 1.000 25.360 187 PHE A O 1
ATOM 1399 N N . ASP A 1 125 ? 21.371 -8.188 37.538 1.000 25.600 188 ASP A N 1
ATOM 1400 C CA . ASP A 1 125 ? 22.631 -8.499 36.887 1.000 24.040 188 ASP A CA 1
ATOM 1401 C C . ASP A 1 125 ? 22.330 -8.862 35.439 1.000 28.540 188 ASP A C 1
ATOM 1402 O O . ASP A 1 125 ? 21.202 -8.710 34.960 1.000 23.310 188 ASP A O 1
ATOM 1411 N N . GLU A 1 126 ? 23.349 -9.353 34.744 1.000 28.030 189 GLU A N 1
ATOM 1412 C CA . GLU A 1 126 ? 23.278 -9.648 33.323 1.000 32.060 189 GLU A CA 1
ATOM 1413 C C . GLU A 1 126 ? 24.000 -10.963 33.083 1.000 32.950 189 GLU A C 1
ATOM 1414 O O . GLU A 1 126 ? 25.046 -11.223 33.684 1.000 32.350 189 GLU A O 1
ATOM 1426 N N . LYS A 1 127 ? 23.415 -11.803 32.239 1.000 33.660 190 LYS A N 1
ATOM 1427 C CA . LYS A 1 127 ? 24.034 -13.043 31.795 1.000 43.400 190 LYS A CA 1
ATOM 1428 C C . LYS A 1 127 ? 23.876 -13.101 30.287 1.000 43.830 190 LYS A C 1
ATOM 1429 O O . LYS A 1 127 ? 22.767 -12.925 29.773 1.000 38.880 190 LYS A O 1
ATOM 1448 N N . GLU A 1 128 ? 24.984 -13.310 29.581 1.000 49.540 191 GLU A N 1
ATOM 1449 C CA . GLU A 1 128 ? 24.964 -13.437 28.129 1.000 47.730 191 GLU A CA 1
ATOM 1450 C C . GLU A 1 128 ? 24.135 -12.320 27.497 1.000 40.180 191 GLU A C 1
ATOM 1451 O O . GLU A 1 128 ? 23.299 -12.548 26.620 1.000 41.530 191 GLU A O 1
ATOM 1463 N N . GLY A 1 129 ? 24.351 -11.097 27.977 1.000 39.180 192 GLY A N 1
ATOM 1464 C CA . GLY A 1 129 ? 23.771 -9.938 27.332 1.000 39.310 192 GLY A CA 1
ATOM 1465 C C . GLY A 1 129 ? 22.322 -9.662 27.650 1.000 41.420 192 GLY A C 1
ATOM 1466 O O . GLY A 1 129 ? 21.694 -8.861 26.948 1.000 39.620 192 GLY A O 1
ATOM 1470 N N . LYS A 1 130 ? 21.768 -10.285 28.689 1.000 32.020 193 LYS A N 1
ATOM 1471 C CA . LYS A 1 130 ? 20.374 -10.089 29.052 1.000 28.600 193 LYS A CA 1
ATOM 1472 C C . LYS A 1 130 ? 20.246 -9.905 30.556 1.000 25.020 193 LYS A C 1
ATOM 1473 O O . LYS A 1 130 ? 20.842 -10.652 31.334 1.000 27.250 193 LYS A O 1
ATOM 1492 N N . TYR A 1 131 ? 19.446 -8.920 30.947 1.000 24.720 194 TYR A N 1
ATOM 1493 C CA . TYR A 1 131 ? 19.267 -8.612 32.354 1.000 21.550 194 TYR A CA 1
ATOM 1494 C C . TYR A 1 131 ? 18.396 -9.661 33.035 1.000 23.470 194 TYR A C 1
ATOM 1495 O O . TYR A 1 131 ? 17.531 -10.296 32.422 1.000 23.590 194 TYR A O 1
ATOM 1513 N N . TYR A 1 132 ? 18.641 -9.835 34.333 1.000 21.810 195 TYR A N 1
ATOM 1514 C CA . TYR A 1 132 ? 17.751 -10.610 35.183 1.000 23.020 195 TYR A CA 1
ATOM 1515 C C . TYR A 1 132 ? 17.726 -9.948 36.554 1.000 19.650 195 TYR A C 1
ATOM 1516 O O . TYR A 1 132 ? 18.602 -9.156 36.898 1.000 21.630 195 TYR A O 1
ATOM 1534 N N . VAL A 1 133 ? 16.689 -10.261 37.325 1.000 22.260 196 VAL A N 1
ATOM 1535 C CA . VAL A 1 133 ? 16.569 -9.779 38.695 1.000 22.510 196 VAL A CA 1
ATOM 1536 C C . VAL A 1 133 ? 17.222 -10.811 39.607 1.000 19.440 196 VAL A C 1
ATOM 1537 O O . VAL A 1 133 ? 16.879 -11.997 39.563 1.000 20.370 196 VAL A O 1
ATOM 1550 N N . SER A 1 134 ? 18.176 -10.365 40.421 1.000 20.940 197 SER A N 1
ATOM 1551 C CA . SER A 1 134 ? 19.095 -11.270 41.096 1.000 23.070 197 SER A CA 1
ATOM 1552 C C . SER A 1 134 ? 18.722 -11.539 42.543 1.000 23.270 197 SER A C 1
ATOM 1553 O O . SER A 1 134 ? 19.388 -12.345 43.199 1.000 22.730 197 SER A O 1
ATOM 1561 N N . GLY A 1 135 ? 17.697 -10.878 43.055 1.000 20.400 198 GLY A N 1
ATOM 1562 C CA . GLY A 1 135 ? 17.234 -11.128 44.403 1.000 21.700 198 GLY A CA 1
ATOM 1563 C C . GLY A 1 135 ? 15.890 -10.469 44.588 1.000 23.920 198 GLY A C 1
ATOM 1564 O O . GLY A 1 135 ? 15.461 -9.658 43.763 1.000 22.130 198 GLY A O 1
ATOM 1568 N N . LEU A 1 136 ? 15.222 -10.832 45.672 1.000 21.760 199 LEU A N 1
ATOM 1569 C CA . LEU A 1 136 ? 13.908 -10.257 45.906 1.000 20.440 199 LEU A CA 1
ATOM 1570 C C . LEU A 1 136 ? 14.054 -8.781 46.263 1.000 22.890 199 LEU A C 1
ATOM 1571 O O . LEU A 1 136 ? 14.990 -8.399 46.974 1.000 23.520 199 LEU A O 1
ATOM 1587 N N . PRO A 1 137 ? 13.167 -7.925 45.761 1.000 22.930 200 PRO A N 1
ATOM 1588 C CA . PRO A 1 137 ? 13.311 -6.486 45.997 1.000 20.350 200 PRO A CA 1
ATOM 1589 C C . PRO A 1 137 ? 12.968 -6.107 47.427 1.000 23.190 200 PRO A C 1
ATOM 1590 O O . PRO A 1 137 ? 12.405 -6.893 48.190 1.000 25.070 200 PRO A O 1
ATOM 1601 N N . TRP A 1 138 ? 13.315 -4.873 47.783 1.000 26.140 201 TRP A N 1
ATOM 1602 C CA . TRP A 1 138 ? 12.988 -4.341 49.092 1.000 27.900 201 TRP A CA 1
ATOM 1603 C C . TRP A 1 138 ? 12.486 -2.914 48.963 1.000 28.950 201 TRP A C 1
ATOM 1604 O O . TRP A 1 138 ? 12.794 -2.198 48.006 1.000 26.530 201 TRP A O 1
ATOM 1625 N N . PHE A 1 139 ? 11.693 -2.517 49.946 1.000 30.100 202 PHE A N 1
ATOM 1626 C CA . PHE A 1 139 ? 11.060 -1.214 49.954 1.000 28.700 202 PHE A CA 1
ATOM 1627 C C . PHE A 1 139 ? 11.857 -0.234 50.799 1.000 28.940 202 PHE A C 1
ATOM 1628 O O . PHE A 1 139 ? 12.573 -0.615 51.725 1.000 31.320 202 PHE A O 1
ATOM 1645 N N . SER A 1 140 ? 11.729 1.038 50.445 1.000 31.990 203 SER A N 1
ATOM 1646 C CA . SER A 1 140 ? 12.374 2.127 51.155 1.000 41.360 203 SER A CA 1
ATOM 1647 C C . SER A 1 140 ? 11.442 3.327 51.090 1.000 39.550 203 SER A C 1
ATOM 1648 O O . SER A 1 140 ? 10.479 3.353 50.317 1.000 38.420 203 SER A O 1
ATOM 1656 N N . ALA A 1 141 ? 11.727 4.320 51.922 1.000 46.480 204 ALA A N 1
ATOM 1657 C CA . ALA A 1 141 ? 10.871 5.492 52.030 1.000 54.280 204 ALA A CA 1
ATOM 1658 C C . ALA A 1 141 ? 10.640 6.114 50.661 1.000 54.080 204 ALA A C 1
ATOM 1659 O O . ALA A 1 141 ? 9.505 6.387 50.278 1.000 57.610 204 ALA A O 1
#

Organism: Streptococcus thermophilus (NCBI:txid1308)

InterPro domains:
  IPR024735 Conjugative transposon protein TcpC [PF12642] (98-315)
  IPR035628 TcpC, C-terminal [cd16428] (227-317)

Foldseek 3Di:
DVQVCVLVVVLVQLQFAQAPDPVVNVVSLVVNQVQEPDRDDDDDAHKHWDDKDFDDQDDQKTWIWTWICHPVRDIDIWIKIFGWDDDPHHIGTHDDIDIDD